Protein AF-A0A3D2IAU2-F1 (afdb_monomer)

Secondary structure (DSSP, 8-state):
----------HHHHHHHHHHHHHHHHHHHHHHHHHHHHHT-TTHHHHHHHHHHHHT-

Mean predicted aligned error: 6.88 Å

Sequence (57 aa):
MSAFNRPTIDFLVVLGILGAFIFFMGFALLLPAGIDLIYGEDTWHTFLISAGISLGL

Structure (mmCIF, N/CA/C/O backbone):
data_AF-A0A3D2IAU2-F1
#
_entry.id   AF-A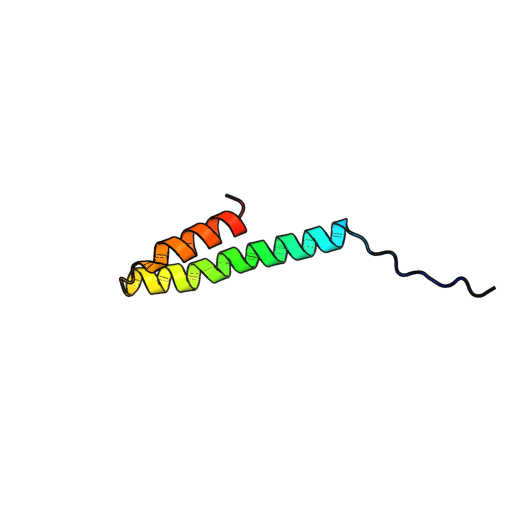0A3D2IAU2-F1
#
loop_
_atom_site.group_PDB
_atom_site.id
_atom_sit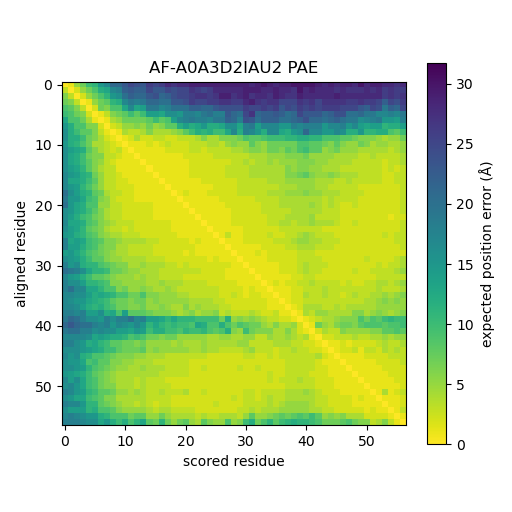e.type_symbol
_atom_site.label_atom_id
_atom_site.label_alt_id
_atom_site.label_comp_id
_atom_site.label_asym_id
_atom_site.label_entity_id
_atom_site.label_seq_id
_atom_site.pdbx_PDB_ins_code
_atom_site.Cartn_x
_atom_site.Cartn_y
_atom_site.Cartn_z
_atom_site.occupancy
_atom_site.B_iso_or_equiv
_atom_site.auth_seq_id
_atom_site.auth_comp_id
_atom_site.auth_asym_id
_atom_site.auth_atom_id
_atom_site.pdbx_PDB_model_num
ATOM 1 N N . MET A 1 1 ? 29.514 -20.578 -32.715 1.00 46.50 1 MET A N 1
ATOM 2 C CA . MET A 1 1 ? 29.612 -19.921 -31.394 1.00 46.50 1 MET A CA 1
ATOM 3 C C . MET A 1 1 ? 28.203 -19.634 -30.908 1.00 46.50 1 MET A C 1
ATOM 5 O O . MET A 1 1 ? 27.580 -18.701 -31.390 1.00 46.50 1 MET A O 1
ATOM 9 N N . SER A 1 2 ? 27.659 -20.483 -30.038 1.00 52.09 2 SER A N 1
ATOM 10 C CA . SER A 1 2 ? 26.368 -20.245 -29.387 1.00 52.09 2 SER A CA 1
ATOM 11 C C . SER A 1 2 ? 26.542 -19.115 -28.376 1.00 52.09 2 SER A C 1
ATOM 13 O O . SER A 1 2 ? 27.095 -19.326 -27.296 1.00 52.09 2 SER A O 1
ATOM 15 N N . ALA A 1 3 ? 26.143 -17.903 -28.762 1.00 64.00 3 ALA A N 1
ATOM 16 C CA . ALA A 1 3 ? 26.081 -16.764 -27.862 1.00 64.00 3 ALA A CA 1
ATOM 17 C C . ALA A 1 3 ? 25.147 -17.127 -26.702 1.00 64.00 3 ALA A C 1
ATOM 19 O O . ALA A 1 3 ? 23.953 -17.351 -26.894 1.00 64.00 3 ALA A O 1
ATOM 20 N N . PHE A 1 4 ? 25.717 -17.256 -25.508 1.00 61.47 4 PHE A N 1
ATOM 21 C CA . PHE A 1 4 ? 24.967 -17.437 -24.275 1.00 61.47 4 PHE A CA 1
ATOM 22 C C . PHE A 1 4 ? 24.098 -16.187 -24.106 1.00 61.47 4 PHE A C 1
ATOM 24 O O . PHE A 1 4 ? 24.613 -15.114 -23.785 1.00 61.47 4 PHE A O 1
ATOM 31 N N . ASN A 1 5 ? 22.804 -16.305 -24.401 1.00 69.00 5 ASN A N 1
ATOM 32 C CA . ASN A 1 5 ? 21.834 -15.235 -24.220 1.00 69.00 5 ASN A CA 1
ATOM 33 C C . ASN A 1 5 ? 21.705 -14.981 -22.715 1.00 69.00 5 ASN A C 1
ATOM 35 O O . ASN A 1 5 ? 20.936 -15.655 -22.034 1.00 69.00 5 ASN A O 1
ATOM 39 N N . ARG A 1 6 ? 22.537 -14.087 -22.171 1.00 72.88 6 ARG A N 1
ATOM 4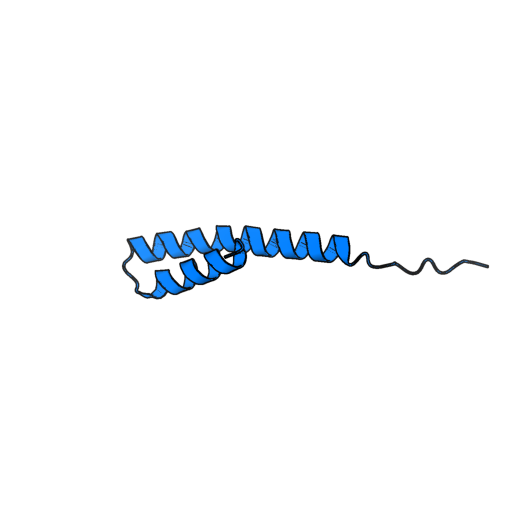0 C CA . ARG A 1 6 ? 22.467 -13.704 -20.761 1.00 72.88 6 ARG A CA 1
ATOM 41 C C . ARG A 1 6 ? 21.127 -13.000 -20.557 1.00 72.88 6 ARG A C 1
ATOM 43 O O . ARG A 1 6 ? 20.924 -11.970 -21.196 1.00 72.88 6 ARG A O 1
ATOM 50 N N . PRO A 1 7 ? 20.226 -13.516 -19.707 1.00 74.56 7 PRO A N 1
ATOM 51 C CA . PRO A 1 7 ? 19.008 -12.799 -19.369 1.00 74.56 7 PRO A CA 1
ATOM 52 C C . PRO A 1 7 ? 19.408 -11.463 -18.743 1.00 74.56 7 PRO A C 1
ATOM 54 O O . PRO A 1 7 ? 20.012 -11.426 -17.671 1.00 74.56 7 PRO A O 1
ATOM 57 N N . THR A 1 8 ? 19.148 -10.365 -19.444 1.00 79.94 8 THR A N 1
ATOM 58 C CA . THR A 1 8 ? 19.338 -9.021 -18.907 1.00 79.94 8 THR A CA 1
ATOM 59 C C . THR A 1 8 ? 18.106 -8.681 -18.089 1.00 79.94 8 THR A C 1
ATOM 61 O O . THR A 1 8 ? 17.006 -8.603 -18.634 1.00 79.94 8 THR A O 1
ATOM 64 N N . ILE A 1 9 ? 18.276 -8.520 -16.779 1.00 84.62 9 ILE A N 1
ATOM 65 C CA . ILE A 1 9 ? 17.203 -8.033 -15.912 1.00 84.62 9 ILE A CA 1
ATOM 66 C C . ILE A 1 9 ? 16.991 -6.5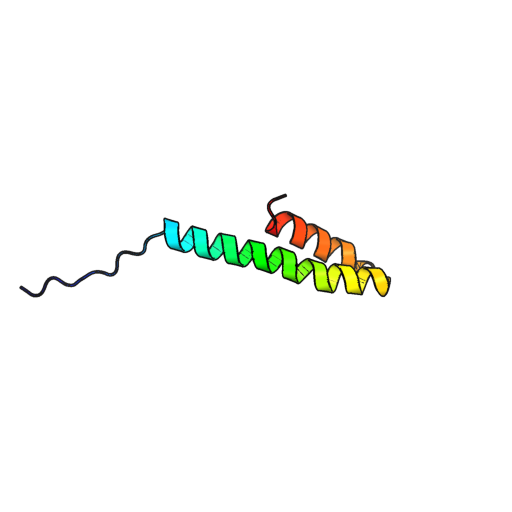55 -16.223 1.00 84.62 9 ILE A C 1
ATOM 68 O O . ILE A 1 9 ? 17.916 -5.752 -16.096 1.00 84.62 9 ILE A O 1
ATOM 72 N N . ASP A 1 10 ? 15.769 -6.208 -16.609 1.00 92.19 10 ASP A N 1
ATOM 73 C CA . ASP A 1 10 ? 15.349 -4.819 -16.719 1.00 92.19 10 ASP A CA 1
ATOM 74 C C . ASP A 1 10 ? 14.878 -4.325 -15.344 1.00 92.19 10 ASP A C 1
ATOM 76 O O . ASP A 1 10 ? 13.773 -4.627 -14.885 1.00 92.19 10 ASP A O 1
ATOM 80 N N . PHE A 1 11 ? 15.745 -3.578 -14.662 1.00 92.38 11 PHE A N 1
ATOM 81 C CA . PHE A 1 11 ? 15.449 -3.032 -13.338 1.00 92.38 11 PHE A CA 1
ATOM 82 C C . PHE A 1 11 ? 14.311 -2.009 -13.351 1.00 92.38 11 PHE A C 1
ATOM 84 O O . PHE A 1 11 ? 13.644 -1.852 -12.330 1.00 92.38 11 PHE A O 1
ATOM 91 N N . LEU A 1 12 ? 14.050 -1.349 -14.483 1.00 93.88 12 LEU A N 1
ATOM 92 C CA . LEU A 1 12 ? 12.936 -0.413 -14.607 1.00 93.88 12 LEU A CA 1
ATOM 93 C C . LEU A 1 12 ? 11.605 -1.171 -14.575 1.00 93.88 12 LEU A C 1
ATOM 95 O O . LEU A 1 12 ? 10.682 -0.777 -13.864 1.00 93.88 12 LEU A O 1
ATOM 99 N N . VAL A 1 13 ? 11.537 -2.301 -15.283 1.00 94.69 13 VAL A N 1
ATOM 100 C CA . VAL A 1 13 ? 10.367 -3.191 -15.269 1.00 94.69 13 VAL A CA 1
ATOM 101 C C . VAL A 1 13 ? 10.150 -3.779 -13.876 1.00 94.69 13 VAL A C 1
ATOM 103 O O . VAL A 1 13 ? 9.031 -3.753 -13.366 1.00 94.69 13 VAL A O 1
ATOM 106 N N . VAL A 1 14 ? 11.212 -4.264 -13.227 1.00 94.88 14 VAL A N 1
ATOM 107 C CA . VAL A 1 14 ? 11.123 -4.819 -11.866 1.00 94.88 14 VAL A CA 1
ATOM 108 C C . VAL A 1 14 ? 10.639 -3.764 -10.872 1.00 94.88 14 VAL A C 1
ATOM 110 O O . VAL A 1 14 ? 9.737 -4.042 -10.084 1.00 94.88 14 VAL A O 1
ATOM 113 N N . LEU A 1 15 ? 11.182 -2.546 -10.933 1.00 95.56 15 LEU A N 1
ATOM 114 C CA . LEU A 1 15 ? 10.755 -1.446 -10.072 1.00 95.56 15 LEU A CA 1
A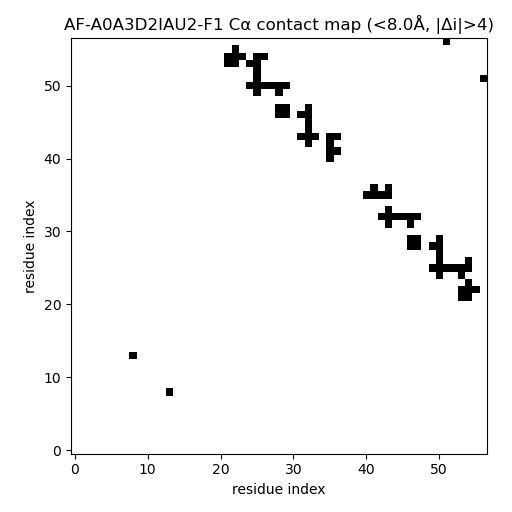TOM 115 C C . LEU A 1 15 ? 9.282 -1.084 -10.302 1.00 95.56 15 LEU A C 1
ATOM 117 O O . LEU A 1 15 ? 8.555 -0.867 -9.336 1.00 95.56 15 LEU A O 1
ATOM 121 N N . GLY A 1 16 ? 8.822 -1.082 -11.557 1.00 95.25 16 GLY A N 1
ATOM 122 C CA . GLY A 1 16 ? 7.414 -0.862 -11.891 1.00 95.25 16 GLY A CA 1
ATOM 123 C C . GLY A 1 16 ? 6.485 -1.924 -11.294 1.00 95.25 16 GLY A C 1
ATOM 124 O O . GLY A 1 16 ? 5.450 -1.586 -10.722 1.00 95.25 16 GLY A O 1
ATOM 125 N N . ILE A 1 17 ? 6.873 -3.202 -11.362 1.00 96.25 17 ILE A N 1
ATOM 126 C CA . ILE A 1 17 ? 6.097 -4.310 -10.781 1.00 96.25 17 ILE A CA 1
ATOM 127 C C . ILE A 1 17 ? 6.065 -4.209 -9.252 1.00 96.25 17 ILE A C 1
ATOM 129 O O . ILE A 1 17 ? 4.998 -4.345 -8.654 1.00 96.25 17 ILE A O 1
ATOM 133 N N . LEU A 1 18 ? 7.210 -3.945 -8.616 1.00 96.25 18 LEU A N 1
ATOM 134 C CA . LEU A 1 18 ? 7.292 -3.777 -7.164 1.00 96.25 18 LEU A CA 1
ATOM 135 C C . LEU A 1 18 ? 6.450 -2.588 -6.688 1.00 96.25 18 LEU A C 1
ATOM 137 O O . LEU A 1 18 ? 5.700 -2.728 -5.726 1.00 96.25 18 LEU A O 1
ATOM 141 N N . GLY A 1 19 ? 6.517 -1.452 -7.385 1.00 94.44 19 GLY A N 1
ATOM 142 C CA . GLY A 1 19 ? 5.703 -0.276 -7.080 1.00 94.44 19 GLY A CA 1
ATOM 143 C C . GLY A 1 19 ? 4.205 -0.561 -7.195 1.00 94.44 19 GLY A C 1
ATOM 144 O O . GLY A 1 19 ? 3.450 -0.244 -6.281 1.00 94.44 19 GLY A O 1
ATOM 145 N N . ALA A 1 20 ? 3.776 -1.234 -8.268 1.00 95.56 20 ALA A N 1
ATOM 146 C CA . ALA A 1 20 ? 2.381 -1.639 -8.429 1.00 95.56 20 ALA A CA 1
ATOM 147 C C . ALA A 1 20 ? 1.929 -2.599 -7.317 1.00 95.56 20 ALA A C 1
ATOM 149 O O . ALA A 1 20 ? 0.833 -2.452 -6.779 1.00 95.56 20 ALA A O 1
ATOM 150 N N . PHE A 1 21 ? 2.773 -3.560 -6.933 1.00 96.50 21 PHE A N 1
ATOM 151 C CA . PHE A 1 21 ? 2.463 -4.499 -5.857 1.00 96.50 21 PHE A CA 1
ATOM 152 C C . PHE A 1 21 ? 2.298 -3.798 -4.502 1.00 96.50 21 PHE A C 1
ATOM 154 O O . PHE A 1 21 ? 1.323 -4.056 -3.797 1.00 96.50 21 PHE A O 1
ATOM 161 N N . ILE A 1 22 ? 3.205 -2.876 -4.162 1.00 95.38 22 ILE A N 1
ATOM 162 C CA . ILE A 1 22 ? 3.126 -2.065 -2.937 1.00 95.38 22 ILE A CA 1
ATOM 163 C C . ILE A 1 22 ? 1.862 -1.194 -2.955 1.00 95.38 22 ILE A C 1
ATOM 165 O O . ILE A 1 22 ? 1.126 -1.155 -1.974 1.00 95.38 22 ILE A O 1
ATOM 169 N N . PHE A 1 23 ? 1.538 -0.581 -4.091 1.00 95.44 23 PHE A N 1
ATOM 170 C CA . PHE A 1 23 ? 0.327 0.222 -4.245 1.00 95.44 23 PHE A CA 1
ATOM 171 C C . PHE A 1 23 ? -0.956 -0.587 -3.992 1.00 95.44 23 PHE A C 1
ATOM 173 O O . PHE A 1 23 ? -1.817 -0.171 -3.214 1.00 95.44 23 PHE A O 1
ATOM 180 N N . PHE A 1 24 ? -1.077 -1.781 -4.582 1.00 96.50 24 PHE A N 1
ATOM 181 C CA . PHE A 1 24 ? -2.218 -2.668 -4.323 1.00 96.50 24 PHE A CA 1
ATOM 182 C C . PHE A 1 24 ? -2.249 -3.190 -2.884 1.00 96.50 24 PHE A C 1
ATOM 184 O O . PHE A 1 24 ? -3.331 -3.338 -2.315 1.00 96.50 24 PHE A O 1
ATOM 191 N N . MET A 1 25 ? -1.087 -3.425 -2.269 1.00 95.75 25 MET A N 1
ATOM 192 C CA . MET A 1 25 ? -0.998 -3.746 -0.845 1.00 95.75 25 MET A CA 1
ATOM 193 C C . MET A 1 25 ? -1.566 -2.608 0.014 1.00 95.75 25 MET A C 1
ATOM 195 O O . MET A 1 25 ? -2.303 -2.880 0.956 1.00 95.75 25 MET A O 1
ATOM 199 N N . GLY A 1 26 ? -1.321 -1.347 -0.353 1.00 94.06 26 GLY A N 1
ATOM 200 C CA . GLY A 1 26 ? -1.934 -0.188 0.297 1.00 94.06 26 GLY A CA 1
ATOM 201 C C . GLY A 1 26 ? -3.463 -0.245 0.305 1.00 94.06 26 GLY A C 1
ATOM 202 O O . GLY A 1 26 ? -4.079 -0.089 1.357 1.00 94.06 26 GLY A O 1
ATOM 203 N N . PHE A 1 27 ? -4.088 -0.573 -0.831 1.00 93.94 27 PHE A N 1
ATOM 204 C CA . PHE A 1 27 ? -5.539 -0.798 -0.889 1.00 93.94 27 PHE A CA 1
ATOM 205 C C . PHE A 1 27 ? -5.995 -1.989 -0.050 1.00 93.94 27 PHE A C 1
ATOM 207 O O . PHE A 1 27 ? -7.027 -1.910 0.615 1.00 93.94 27 PHE A O 1
ATOM 214 N N . ALA A 1 28 ? -5.235 -3.084 -0.059 1.00 95.38 28 ALA A N 1
ATOM 215 C CA . ALA A 1 28 ? -5.555 -4.257 0.741 1.00 95.38 28 ALA A CA 1
ATOM 216 C C . ALA A 1 28 ? -5.554 -3.940 2.242 1.00 95.38 28 ALA A C 1
ATOM 218 O O . ALA A 1 28 ? -6.384 -4.488 2.957 1.00 95.38 28 ALA A O 1
ATOM 219 N N . LEU A 1 29 ? -4.684 -3.033 2.705 1.00 94.25 29 LEU A N 1
ATOM 220 C CA . LEU A 1 29 ? -4.597 -2.586 4.100 1.00 94.25 29 LEU A CA 1
ATOM 221 C C . LEU A 1 29 ? -5.744 -1.655 4.527 1.00 94.25 29 LEU A C 1
ATOM 223 O O . LEU A 1 29 ? -6.049 -1.582 5.717 1.00 94.25 29 LEU A O 1
ATOM 227 N N . LEU A 1 30 ? -6.441 -1.003 3.590 1.00 92.69 30 LEU A N 1
ATOM 228 C CA . LEU A 1 30 ? -7.645 -0.224 3.914 1.00 92.69 30 LEU A CA 1
ATOM 229 C C . LEU A 1 30 ? -8.807 -1.110 4.379 1.00 92.69 30 LEU A C 1
ATOM 231 O O . LEU A 1 30 ? -9.644 -0.664 5.160 1.00 92.69 30 LEU A O 1
ATOM 235 N N . LEU A 1 31 ? -8.857 -2.363 3.922 1.00 93.81 31 LEU A N 1
ATOM 236 C CA . LEU A 1 31 ? -9.897 -3.314 4.302 1.00 93.81 31 LEU A CA 1
ATOM 237 C C . LEU A 1 31 ? -9.829 -3.694 5.795 1.00 93.81 31 LEU A C 1
ATOM 239 O O . LEU A 1 31 ? -10.827 -3.471 6.481 1.00 93.81 31 LEU A O 1
ATOM 243 N N . PRO A 1 32 ? -8.702 -4.200 6.343 1.00 91.50 32 PRO A N 1
ATOM 244 C CA . PRO A 1 32 ? -8.578 -4.417 7.775 1.00 91.50 32 PRO A CA 1
ATOM 245 C C . PRO A 1 32 ? -8.676 -3.100 8.542 1.00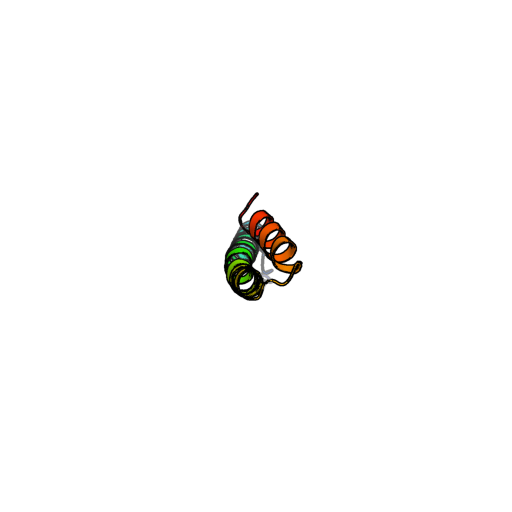 91.50 32 PRO A C 1
ATOM 247 O O . PRO A 1 32 ? -9.374 -3.093 9.539 1.00 91.50 32 PRO A O 1
ATOM 250 N N . ALA A 1 33 ? -8.124 -1.975 8.059 1.00 92.75 33 ALA A N 1
ATOM 251 C CA . ALA A 1 33 ? -8.293 -0.682 8.737 1.00 92.75 33 ALA A CA 1
ATOM 252 C C . ALA A 1 33 ? -9.772 -0.296 8.926 1.00 92.75 33 ALA A C 1
ATOM 254 O O . ALA A 1 33 ? -10.158 0.185 9.988 1.00 92.75 33 ALA A O 1
ATOM 255 N N . GLY A 1 34 ? -10.605 -0.516 7.903 1.00 91.25 34 GLY A N 1
ATOM 256 C CA . GLY A 1 34 ? -12.041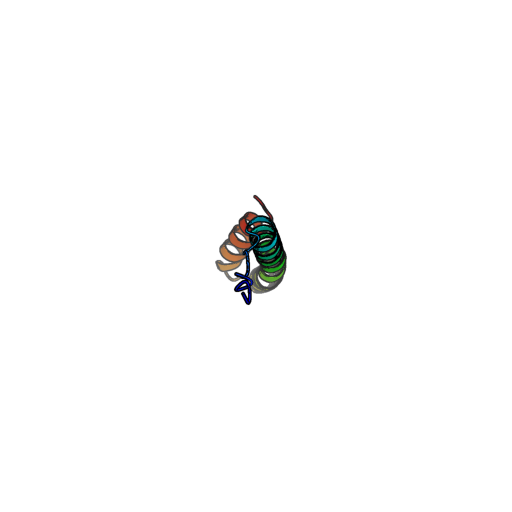 -0.251 7.968 1.00 91.25 34 GLY A CA 1
ATOM 257 C C . GLY A 1 34 ? -12.784 -1.207 8.900 1.00 91.25 34 GLY A C 1
ATOM 258 O O . GLY A 1 34 ? -13.657 -0.767 9.642 1.00 91.25 34 GLY A O 1
ATOM 259 N N . ILE A 1 35 ? -12.430 -2.497 8.893 1.00 92.38 35 ILE A N 1
ATOM 260 C CA . ILE A 1 35 ? -12.991 -3.477 9.835 1.00 92.38 35 ILE A CA 1
ATOM 261 C C . ILE A 1 35 ? -12.626 -3.072 11.264 1.00 92.38 35 ILE A C 1
ATOM 263 O O . ILE A 1 35 ? -13.509 -2.913 12.096 1.00 92.38 35 ILE A O 1
ATOM 267 N N . ASP A 1 36 ? -11.351 -2.825 11.529 1.00 90.00 36 ASP A N 1
ATOM 268 C CA . ASP A 1 36 ? -10.825 -2.518 12.857 1.00 90.00 36 ASP A CA 1
ATOM 269 C C . ASP A 1 36 ? -11.438 -1.233 13.439 1.00 90.00 36 ASP A C 1
ATOM 271 O O . ASP A 1 36 ? -11.812 -1.175 14.610 1.00 90.00 36 ASP A O 1
ATOM 275 N N . LEU A 1 37 ? -11.672 -0.233 12.579 1.00 89.62 37 LEU A N 1
ATOM 276 C CA . LEU A 1 37 ? -12.397 0.991 12.923 1.00 89.62 37 LEU A CA 1
ATOM 277 C C . LEU A 1 37 ? -13.857 0.718 13.326 1.00 89.62 37 LEU A C 1
ATOM 279 O O . LEU A 1 37 ? -14.362 1.339 14.258 1.00 89.62 37 LEU A O 1
ATOM 283 N N . ILE A 1 38 ? -14.547 -0.194 12.630 1.00 92.62 38 ILE A N 1
ATOM 284 C CA . ILE A 1 38 ? -15.937 -0.572 12.943 1.00 92.62 38 ILE A CA 1
ATOM 285 C C . ILE A 1 38 ? -16.003 -1.388 14.241 1.00 92.62 38 ILE A C 1
ATOM 287 O O . ILE A 1 38 ? -16.945 -1.224 15.016 1.00 92.62 38 ILE A O 1
ATOM 291 N N . TYR A 1 39 ? -15.018 -2.255 14.482 1.00 91.44 39 TYR A N 1
ATOM 292 C CA . TYR A 1 39 ? -14.934 -3.082 15.689 1.00 91.44 39 TYR A CA 1
ATOM 293 C C . TYR A 1 39 ? -14.387 -2.326 16.909 1.00 91.44 39 TYR A C 1
ATOM 295 O O . TYR A 1 39 ? -14.547 -2.800 18.033 1.00 91.44 39 TYR A O 1
ATOM 303 N N . GLY A 1 40 ? -13.831 -1.128 16.711 1.00 86.81 40 GLY A N 1
ATOM 304 C CA . GLY A 1 40 ? -13.361 -0.258 17.786 1.00 86.81 40 GLY A CA 1
ATOM 305 C C . GLY A 1 40 ? -12.028 -0.690 18.397 1.00 86.81 40 GLY A C 1
ATOM 306 O O . GLY A 1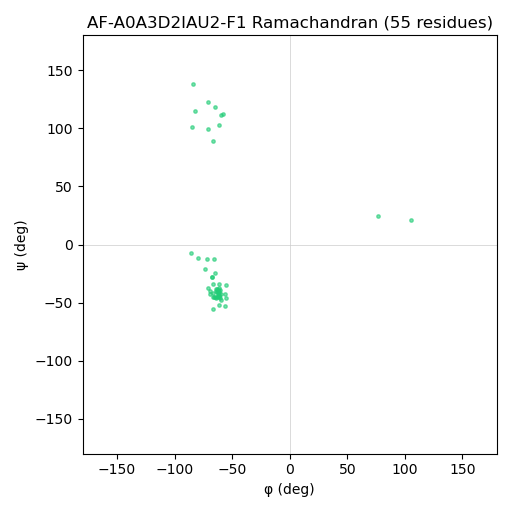 40 ? -11.775 -0.359 19.554 1.00 86.81 40 GLY A O 1
ATOM 307 N N . GLU A 1 41 ? -11.187 -1.423 17.661 1.00 86.25 41 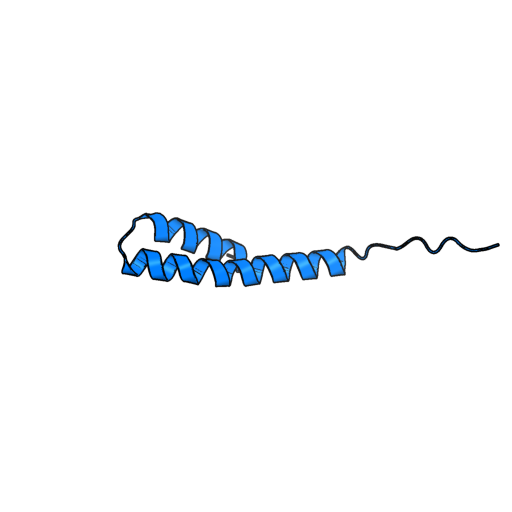GLU A N 1
ATOM 308 C CA . GLU A 1 41 ? -9.839 -1.774 18.127 1.00 86.25 41 GLU A CA 1
ATOM 309 C C . GLU A 1 41 ? -8.856 -0.636 17.822 1.00 86.25 41 GLU A C 1
ATOM 311 O O . GLU A 1 41 ? -8.873 -0.075 16.733 1.00 86.25 41 GLU A O 1
ATOM 316 N N . ASP A 1 42 ? -7.949 -0.295 18.741 1.00 83.88 42 ASP A N 1
ATOM 317 C CA . ASP A 1 42 ? -7.025 0.845 18.572 1.00 83.88 42 ASP A CA 1
ATOM 318 C C . ASP A 1 42 ? -6.001 0.684 17.423 1.00 83.88 42 ASP A C 1
ATOM 320 O O . ASP A 1 42 ? -5.347 1.652 17.011 1.00 83.88 42 ASP A O 1
ATOM 324 N N . THR A 1 43 ? -5.864 -0.525 16.873 1.00 88.25 43 THR A N 1
ATOM 325 C CA . THR A 1 43 ? -4.908 -0.895 15.819 1.00 88.25 43 THR A CA 1
ATOM 326 C C . THR A 1 43 ? -5.227 -0.331 14.433 1.00 88.25 43 THR A C 1
ATOM 328 O O . THR A 1 43 ? -4.335 -0.299 13.575 1.00 88.25 43 THR A O 1
ATOM 331 N N . TRP A 1 44 ? -6.427 0.220 14.215 1.00 87.62 44 TRP A N 1
ATOM 332 C CA . TRP A 1 44 ? -6.854 0.759 12.917 1.00 87.62 44 TRP A CA 1
ATOM 333 C C . TRP A 1 44 ? -5.895 1.820 12.359 1.00 87.62 44 TRP A C 1
ATOM 335 O O . TRP A 1 44 ? -5.658 1.886 11.149 1.00 87.62 44 TRP A O 1
ATOM 345 N N . HIS A 1 45 ? -5.296 2.627 13.239 1.00 89.81 45 HIS A N 1
ATOM 346 C CA . HIS A 1 45 ? -4.357 3.686 12.872 1.00 89.81 45 HIS A CA 1
ATOM 347 C C . HIS A 1 45 ? -3.103 3.132 12.196 1.00 89.81 45 HIS A C 1
ATOM 349 O O . HIS A 1 45 ? -2.604 3.719 11.237 1.00 89.81 45 HIS A O 1
ATOM 355 N N . THR A 1 46 ? -2.590 1.995 12.675 1.00 92.75 46 THR A N 1
ATOM 356 C CA . THR A 1 46 ? -1.391 1.365 12.118 1.00 92.75 46 THR A CA 1
ATOM 357 C C . THR A 1 46 ? -1.649 0.913 10.688 1.00 92.75 46 THR A C 1
ATOM 359 O O . THR A 1 46 ? -0.855 1.221 9.800 1.00 92.75 46 THR A O 1
ATOM 362 N N . PHE A 1 47 ? -2.794 0.271 10.441 1.00 91.62 47 PHE A N 1
ATOM 363 C CA . PHE A 1 47 ? -3.186 -0.137 9.094 1.00 91.62 47 PHE A CA 1
ATOM 364 C C . PHE A 1 47 ? -3.372 1.061 8.159 1.00 91.62 47 PHE A C 1
ATOM 366 O O . PHE A 1 47 ? -2.910 1.018 7.021 1.00 91.62 47 PHE A O 1
ATOM 373 N N . LEU A 1 48 ? -3.973 2.151 8.642 1.00 92.50 48 LEU A N 1
ATOM 374 C CA . LEU A 1 48 ? -4.170 3.371 7.856 1.00 92.50 48 LEU A CA 1
ATOM 375 C C . LEU A 1 48 ? -2.855 4.082 7.505 1.00 92.50 48 LEU A C 1
ATOM 377 O O . LEU A 1 48 ? -2.681 4.507 6.364 1.00 92.50 48 LEU A O 1
ATOM 381 N N . ILE A 1 49 ? -1.911 4.178 8.445 1.00 93.19 49 ILE A N 1
ATOM 382 C CA . ILE A 1 49 ? -0.589 4.773 8.194 1.00 93.19 49 ILE A CA 1
ATOM 383 C C . ILE A 1 49 ? 0.197 3.917 7.193 1.00 93.19 49 ILE A C 1
ATOM 385 O O . ILE A 1 49 ? 0.757 4.448 6.234 1.00 93.19 49 ILE A O 1
ATOM 389 N N . SER A 1 50 ? 0.206 2.591 7.366 1.00 93.25 50 SER A N 1
ATOM 390 C CA . SER A 1 50 ? 0.866 1.676 6.428 1.00 93.25 50 SER A CA 1
ATOM 391 C C . SER A 1 50 ? 0.228 1.705 5.036 1.00 93.25 50 SER A C 1
ATOM 393 O O . SER A 1 50 ? 0.949 1.672 4.036 1.00 93.25 50 SER A O 1
ATOM 395 N N . ALA A 1 51 ? -1.101 1.820 4.953 1.00 93.12 51 ALA A N 1
ATOM 396 C CA . ALA A 1 51 ? -1.811 2.021 3.694 1.00 93.12 51 ALA A CA 1
ATOM 397 C C . ALA A 1 51 ? -1.404 3.343 3.032 1.00 93.12 51 ALA A C 1
ATOM 399 O O . ALA A 1 51 ? -1.104 3.355 1.842 1.00 93.12 51 ALA A O 1
ATOM 400 N N . GLY A 1 52 ? -1.321 4.429 3.805 1.00 94.06 52 GLY A N 1
ATOM 401 C CA . GLY A 1 52 ? -0.903 5.742 3.321 1.00 94.06 52 GLY A CA 1
ATOM 402 C C . GLY A 1 52 ? 0.473 5.719 2.657 1.00 94.06 52 GLY A C 1
ATOM 403 O O . GLY A 1 52 ? 0.590 6.108 1.498 1.00 94.06 52 GLY A O 1
ATOM 404 N N . ILE A 1 53 ? 1.485 5.185 3.347 1.00 93.81 53 ILE A N 1
ATOM 405 C CA . ILE A 1 53 ? 2.857 5.075 2.813 1.00 93.81 53 ILE A CA 1
ATOM 406 C C . ILE A 1 53 ? 2.879 4.235 1.532 1.00 93.81 53 ILE A C 1
ATOM 408 O O . ILE A 1 53 ? 3.518 4.584 0.543 1.00 93.81 53 ILE A O 1
ATOM 412 N N . SER A 1 54 ? 2.137 3.128 1.526 1.00 93.00 54 SER A N 1
ATOM 413 C CA . SER A 1 54 ? 2.071 2.225 0.373 1.00 93.00 54 SER A CA 1
ATOM 414 C C . SER A 1 54 ? 1.381 2.863 -0.843 1.00 93.00 54 SER A C 1
ATOM 416 O O . SER A 1 54 ? 1.698 2.521 -1.981 1.00 93.00 54 SER A O 1
ATOM 418 N N . LEU A 1 55 ? 0.460 3.806 -0.616 1.00 91.50 55 LEU A N 1
ATOM 419 C CA . LEU A 1 55 ? -0.229 4.584 -1.652 1.00 91.50 55 LEU A CA 1
ATOM 420 C C . LEU A 1 55 ? 0.550 5.838 -2.092 1.00 91.50 55 LEU A C 1
ATOM 422 O O . LEU A 1 55 ? 0.152 6.471 -3.070 1.00 91.50 55 LEU A O 1
ATOM 426 N N . GLY A 1 56 ? 1.658 6.168 -1.419 1.00 88.12 56 GLY A N 1
ATOM 427 C CA . GLY A 1 56 ? 2.569 7.250 -1.800 1.00 88.12 56 GLY A CA 1
ATOM 428 C C . GLY A 1 56 ? 2.500 8.527 -0.954 1.00 88.12 56 GLY A C 1
ATOM 429 O O . GLY A 1 56 ? 2.919 9.572 -1.454 1.00 88.12 56 GLY A O 1
ATOM 430 N N . LEU A 1 57 ? 1.976 8.467 0.279 1.00 82.56 57 LEU A N 1
ATOM 431 C CA . LEU A 1 57 ? 2.196 9.505 1.308 1.00 82.56 57 LEU A CA 1
ATOM 432 C C . LEU A 1 57 ? 3.617 9.422 1.879 1.00 82.56 57 LEU A C 1
ATOM 434 O O . LEU A 1 57 ? 4.211 10.503 2.084 1.00 82.56 57 LEU A O 1
#

pLDDT: mean 88.49, std 10.74, range [46.5, 96.5]

Foldseek 3Di:
DPPPPPPDDDVVVVVVVVLVVLLVVLVVLVVVLVVCVVVVPPCSVVSNVSSVVSNPD

Radius of gyration: 18.6 Å; Cα contacts (8 Å, |Δi|>4): 41; chains: 1; bounding box: 46×30×50 Å

Solvent-accessible surface area (backbone atoms only — not comparable to full-atom values): 3231 Å² total; per-residue (Å²): 133,86,76,79,81,71,84,76,81,57,64,68,60,51,50,52,51,52,51,53,50,40,32,52,46,13,58,58,30,46,52,57,20,52,50,29,55,74,74,67,46,86,61,22,59,59,32,46,53,53,16,38,52,34,65,70,106

Nearest PDB structures (foldseek):
  7sat-assembly1_D  TM=8.035E-01  e=8.808E+00  Porphyromonas gingivalis ATCC 33277